Protein AF-A0A6N7L667-F1 (afdb_monomer_lite)

Radius of gyration: 13.26 Å; chains: 1; bounding box: 27×39×37 Å

Foldseek 3Di:
DPPPQDAFFQARHGLAPDPPRNADFDPQAPPRPRGGHPQLVVQNVVCVVVVHDDDHSVCPNDYPVPRPPDPPPPPPD

Secondary structure (DSSP, 8-state):
----PPBPTTTSSBS-SSTT---EEPSS-SSTT-EE-HHHHHHHHHHHHTTPPPPPGGGPSPPGGGS----------

Organism: NCBI:txid212423

Sequence (77 aa):
MTPESPTCPRCLGLLAQFDGDVGALSRVAPARRITICGVCGADESVKAAHGLTLAPPEDWPVPVESLVVWPTGVPST

Structure (mmCIF, N/CA/C/O backbone):
data_AF-A0A6N7L667-F1
#
_entry.id   AF-A0A6N7L667-F1
#
loop_
_atom_site.group_PDB
_atom_site.id
_atom_site.type_symbol
_atom_site.label_atom_id
_atom_site.label_alt_id
_atom_site.label_comp_id
_atom_site.label_asym_id
_atom_site.label_entity_id
_atom_site.label_seq_id
_atom_site.pdbx_PDB_ins_code
_atom_site.Cartn_x
_atom_site.Cartn_y
_atom_site.Cartn_z
_atom_site.occupancy
_atom_site.B_iso_or_equiv
_atom_site.auth_seq_id
_atom_site.auth_comp_id
_atom_site.auth_asym_id
_atom_site.auth_atom_id
_atom_site.pdbx_PDB_model_num
ATOM 1 N N . MET A 1 1 ? -13.866 -0.570 26.684 1.00 35.22 1 MET A N 1
ATOM 2 C CA . MET A 1 1 ? -13.278 -1.366 25.590 1.00 35.22 1 MET A CA 1
ATOM 3 C C . MET A 1 1 ? -12.792 -0.377 24.553 1.00 35.22 1 MET A C 1
ATOM 5 O O . MET A 1 1 ? -13.613 0.205 23.860 1.00 35.22 1 MET A O 1
ATOM 9 N N . THR A 1 2 ? -11.501 -0.063 24.554 1.00 40.31 2 THR A N 1
ATOM 10 C CA . THR A 1 2 ? -10.890 0.747 23.494 1.00 40.31 2 THR A CA 1
ATOM 11 C C . THR A 1 2 ? -10.963 -0.086 22.215 1.00 40.31 2 THR A C 1
ATOM 13 O O . THR A 1 2 ? -10.527 -1.236 22.265 1.00 40.31 2 THR A O 1
ATOM 16 N N . PRO A 1 3 ? -11.569 0.396 21.116 1.00 48.53 3 PRO A N 1
ATOM 17 C CA . PRO A 1 3 ? -11.519 -0.337 19.860 1.00 48.53 3 PRO A CA 1
ATOM 18 C C . PRO A 1 3 ? -10.048 -0.491 19.487 1.00 48.53 3 PRO A C 1
ATOM 20 O O . PRO A 1 3 ? -9.286 0.474 19.530 1.00 48.53 3 PRO A O 1
ATOM 23 N N . GLU A 1 4 ? -9.639 -1.721 19.218 1.00 57.66 4 GLU A N 1
ATOM 24 C CA . GLU A 1 4 ? -8.275 -2.035 18.817 1.00 57.66 4 GLU A CA 1
ATOM 25 C C . GLU A 1 4 ? -8.034 -1.284 17.508 1.00 57.66 4 GLU A C 1
ATOM 27 O O . GLU A 1 4 ? -8.690 -1.562 16.502 1.00 57.66 4 GLU A O 1
ATOM 32 N N . SER A 1 5 ? -7.206 -0.236 17.548 1.00 63.44 5 SER A N 1
ATOM 33 C CA . SER A 1 5 ? -6.962 0.598 16.375 1.00 63.44 5 SER A CA 1
ATOM 34 C C . SER A 1 5 ? -6.508 -0.303 15.225 1.00 63.44 5 SER A C 1
ATOM 36 O O . SER A 1 5 ? -5.586 -1.104 15.416 1.00 63.44 5 SER A O 1
ATOM 38 N N . PRO A 1 6 ? -7.138 -0.217 14.040 1.00 82.25 6 PRO A N 1
ATOM 39 C CA . PRO A 1 6 ? -6.799 -1.100 12.938 1.00 82.25 6 PRO A CA 1
ATOM 40 C C . PRO A 1 6 ? -5.310 -0.959 12.611 1.00 82.25 6 PRO A C 1
ATOM 42 O O . PRO A 1 6 ? -4.756 0.143 12.586 1.00 82.25 6 PRO A O 1
ATOM 45 N N . THR A 1 7 ? -4.647 -2.094 12.412 1.00 88.44 7 THR A N 1
ATOM 46 C CA . THR A 1 7 ? -3.204 -2.163 12.168 1.00 88.44 7 THR A CA 1
ATOM 47 C C . THR A 1 7 ? -2.943 -2.341 10.674 1.00 88.44 7 THR A C 1
ATOM 49 O O . THR A 1 7 ? -3.640 -3.091 9.993 1.00 88.44 7 THR A O 1
ATOM 52 N N . CYS A 1 8 ? -1.939 -1.645 10.147 1.00 89.75 8 CYS A N 1
ATOM 53 C CA . CYS A 1 8 ? -1.501 -1.754 8.763 1.00 89.75 8 CYS A CA 1
ATOM 54 C C . CYS A 1 8 ? -0.892 -3.144 8.508 1.00 89.75 8 CYS A C 1
ATOM 56 O O . CYS A 1 8 ? 0.125 -3.470 9.118 1.00 89.75 8 CYS A O 1
ATOM 58 N N . PRO A 1 9 ? -1.413 -3.942 7.562 1.00 89.38 9 PRO A N 1
ATOM 59 C CA . PRO A 1 9 ? -0.881 -5.281 7.299 1.00 89.38 9 PRO A CA 1
ATOM 60 C C . PRO A 1 9 ? 0.528 -5.259 6.687 1.00 89.38 9 PRO A C 1
ATOM 62 O O . PRO A 1 9 ? 1.257 -6.238 6.784 1.00 89.38 9 PRO A O 1
ATOM 65 N N . ARG A 1 10 ? 0.932 -4.139 6.070 1.00 88.44 10 ARG A N 1
ATOM 66 C CA . ARG A 1 10 ? 2.222 -4.006 5.381 1.00 88.44 10 ARG A CA 1
ATOM 67 C C . ARG A 1 10 ? 3.394 -3.710 6.316 1.00 88.44 10 ARG A C 1
ATOM 69 O O . ARG A 1 10 ? 4.499 -4.158 6.041 1.00 88.44 10 ARG A O 1
ATOM 76 N N . CYS A 1 11 ? 3.172 -2.945 7.385 1.00 89.44 11 CYS A N 1
ATOM 77 C CA . CYS A 1 11 ? 4.236 -2.517 8.306 1.00 89.44 11 CYS A CA 1
ATOM 78 C C . CYS A 1 11 ? 3.924 -2.737 9.789 1.00 89.44 11 CYS A C 1
ATOM 80 O O . CYS A 1 11 ? 4.724 -2.355 10.636 1.00 89.44 11 CYS A O 1
ATOM 82 N N . LEU A 1 12 ? 2.749 -3.284 10.110 1.00 89.19 12 LEU A N 1
ATOM 83 C CA . LEU A 1 12 ? 2.234 -3.457 11.471 1.00 89.19 12 LEU A CA 1
ATOM 84 C C . LEU A 1 12 ? 2.084 -2.157 12.289 1.00 89.19 12 LEU A C 1
ATOM 86 O O . LEU A 1 12 ? 1.860 -2.202 13.494 1.00 89.19 12 LEU A O 1
ATOM 90 N N . GLY A 1 13 ? 2.185 -0.989 11.648 1.00 87.44 13 GLY A N 1
ATOM 91 C CA . GLY A 1 13 ? 1.927 0.311 12.271 1.00 87.44 13 GLY A CA 1
ATOM 92 C C . GLY A 1 13 ? 0.437 0.652 12.343 1.00 87.44 13 GLY A C 1
ATOM 93 O O . GLY A 1 13 ? -0.409 -0.077 11.831 1.00 87.44 13 GLY A O 1
ATOM 94 N N . LEU A 1 14 ? 0.105 1.803 12.928 1.00 88.38 14 LEU A N 1
ATOM 95 C CA . LEU A 1 14 ? -1.272 2.307 12.951 1.00 88.38 14 LEU A CA 1
ATOM 96 C C . LEU A 1 14 ? -1.786 2.549 11.526 1.00 88.38 14 LEU A C 1
ATOM 98 O O . LEU A 1 14 ? -1.105 3.186 10.717 1.00 88.38 14 LEU A O 1
ATOM 102 N N . LEU A 1 15 ? -2.979 2.037 11.216 1.00 87.44 15 LEU A N 1
ATOM 103 C CA . LEU A 1 15 ? -3.611 2.227 9.909 1.00 87.44 15 LEU A CA 1
ATOM 104 C C . LEU A 1 15 ? -4.101 3.670 9.721 1.00 87.44 15 LEU A C 1
ATOM 106 O O . LEU A 1 15 ? -3.936 4.213 8.633 1.00 87.44 15 LEU A O 1
ATOM 110 N N . ALA A 1 16 ? -4.626 4.278 10.787 1.00 83.31 16 ALA A N 1
ATOM 111 C CA . ALA A 1 16 ? -5.065 5.669 10.844 1.00 83.31 16 ALA A CA 1
ATOM 112 C C . ALA A 1 16 ? -4.092 6.492 11.700 1.00 83.31 16 ALA A C 1
ATOM 114 O O . ALA A 1 16 ? -3.823 6.132 12.850 1.00 83.31 16 ALA A O 1
ATOM 115 N N . GLN A 1 17 ? -3.552 7.580 11.149 1.00 76.00 17 GLN A N 1
ATOM 116 C CA . GLN A 1 17 ? -2.608 8.451 11.865 1.00 76.00 17 GLN A CA 1
ATOM 117 C C . GLN A 1 17 ? -3.292 9.606 12.605 1.00 76.00 17 GLN A C 1
ATOM 119 O O . GLN A 1 17 ? -2.731 10.150 13.555 1.00 76.00 17 GLN A O 1
ATOM 124 N N . PHE A 1 18 ? -4.495 9.979 12.177 1.00 80.31 18 PHE A N 1
ATOM 125 C CA . PHE A 1 18 ? -5.308 11.044 12.756 1.00 80.31 18 PHE A CA 1
ATOM 126 C C . PHE A 1 18 ? -6.793 10.677 12.673 1.00 80.31 18 PHE A C 1
ATOM 128 O O . PHE A 1 18 ? -7.179 9.752 11.959 1.00 80.31 18 PHE A O 1
ATOM 135 N N . ASP A 1 19 ? -7.631 11.386 13.427 1.00 79.19 19 ASP A N 1
ATOM 136 C CA . ASP A 1 19 ? -9.068 11.119 13.448 1.00 79.19 19 ASP A CA 1
ATOM 137 C C . ASP A 1 19 ? -9.700 11.384 12.070 1.00 79.19 19 ASP A C 1
ATOM 139 O O . ASP A 1 19 ? -9.461 12.423 11.452 1.00 79.19 19 ASP A O 1
ATOM 143 N N . GLY A 1 20 ? -10.466 10.417 11.564 1.00 78.06 20 GLY A N 1
ATOM 144 C CA . GLY A 1 20 ? -11.008 10.427 10.200 1.00 78.06 20 GLY A CA 1
ATOM 145 C C . GLY A 1 20 ? -10.061 9.931 9.095 1.00 78.06 20 GLY A C 1
ATOM 146 O O . GLY A 1 20 ? -10.496 9.831 7.946 1.00 78.06 20 GLY A O 1
ATOM 147 N N . ASP A 1 21 ? -8.805 9.583 9.403 1.00 82.31 21 ASP A N 1
ATOM 148 C CA . ASP A 1 21 ? -7.906 8.924 8.447 1.00 82.31 21 ASP A CA 1
ATOM 149 C C . ASP A 1 21 ? -8.380 7.490 8.165 1.00 82.31 21 ASP A C 1
ATOM 151 O O . ASP A 1 21 ? -8.500 6.662 9.069 1.00 82.31 21 ASP A O 1
ATOM 155 N N . VAL A 1 22 ? -8.645 7.187 6.895 1.00 80.06 22 VAL A N 1
ATOM 156 C CA . VAL A 1 22 ? -9.065 5.852 6.443 1.00 80.06 22 VAL A CA 1
ATOM 157 C C . VAL A 1 22 ? -7.900 5.011 5.920 1.00 80.06 22 VAL A C 1
ATOM 159 O O . VAL A 1 22 ? -8.122 3.867 5.532 1.00 80.06 22 VAL A O 1
ATOM 162 N N . GLY A 1 23 ? -6.676 5.547 5.898 1.00 87.00 23 GLY A N 1
ATOM 163 C CA . GLY A 1 23 ? -5.515 4.916 5.277 1.00 87.00 23 GLY A CA 1
ATOM 164 C C . GLY A 1 23 ? -5.516 5.004 3.744 1.00 87.00 23 GLY A C 1
ATOM 165 O O . GLY A 1 2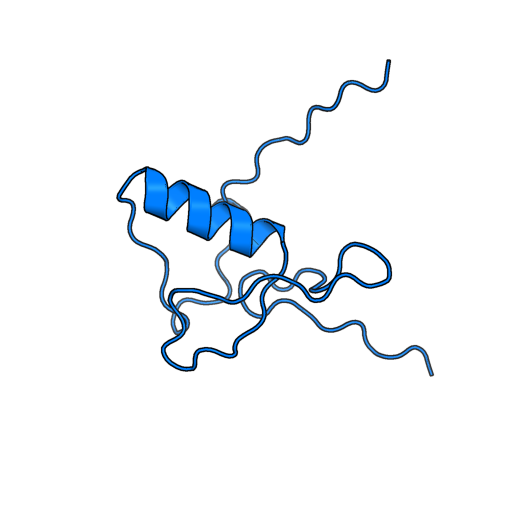3 ? -6.395 5.588 3.109 1.00 87.00 23 GLY A O 1
ATOM 166 N N . ALA A 1 24 ? -4.499 4.408 3.125 1.00 89.06 24 ALA A N 1
ATOM 167 C CA . ALA A 1 24 ? -4.344 4.302 1.678 1.00 89.06 24 ALA A CA 1
ATOM 168 C C . ALA A 1 24 ? -4.736 2.903 1.178 1.00 89.06 24 ALA A C 1
ATOM 170 O O . ALA A 1 24 ? -4.605 1.913 1.893 1.00 89.06 24 ALA A O 1
ATOM 171 N N . LEU A 1 25 ? -5.186 2.794 -0.073 1.00 89.25 25 LEU A N 1
ATOM 172 C CA . LEU A 1 25 ? -5.410 1.496 -0.713 1.00 89.25 25 LEU A CA 1
ATOM 173 C C . LEU A 1 25 ? -4.110 0.990 -1.330 1.00 89.25 25 LEU A C 1
ATOM 175 O O . LEU A 1 25 ? -3.480 1.710 -2.108 1.00 89.25 25 LEU A O 1
ATOM 179 N N . SER A 1 26 ? -3.741 -0.255 -1.029 1.00 87.00 26 SER A N 1
ATOM 180 C CA . SER A 1 26 ? -2.587 -0.865 -1.683 1.00 87.00 26 SER A CA 1
ATOM 181 C C . SER A 1 26 ? -2.850 -1.090 -3.168 1.00 87.00 26 SER A C 1
ATOM 183 O O . SER A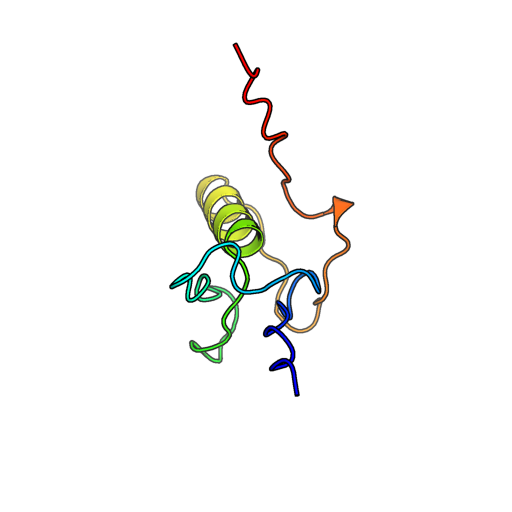 1 26 ? -3.872 -1.659 -3.565 1.00 87.00 26 SER A O 1
ATOM 185 N N . ARG A 1 27 ? -1.893 -0.669 -3.992 1.00 83.44 27 ARG A N 1
ATOM 186 C CA . ARG A 1 27 ? -1.932 -0.804 -5.453 1.00 83.44 27 ARG A CA 1
ATOM 187 C C . ARG A 1 27 ? -1.441 -2.172 -5.924 1.00 83.44 27 ARG A C 1
ATOM 189 O O . ARG A 1 27 ? -1.738 -2.551 -7.054 1.00 83.44 27 ARG A O 1
ATOM 196 N N . VAL A 1 28 ? -0.711 -2.899 -5.074 1.00 84.75 28 VAL A N 1
ATOM 197 C CA . VAL A 1 28 ? -0.165 -4.235 -5.375 1.00 84.75 28 VAL A CA 1
ATOM 198 C C . VAL A 1 28 ? -1.009 -5.382 -4.860 1.00 84.75 28 VAL A C 1
ATOM 200 O O . VAL A 1 28 ? -0.804 -6.514 -5.282 1.00 84.75 28 VAL A O 1
ATOM 203 N N . ALA A 1 29 ? -1.969 -5.112 -3.979 1.00 78.69 29 ALA A N 1
ATOM 204 C CA . ALA A 1 29 ? -2.908 -6.122 -3.536 1.00 78.69 29 ALA A CA 1
ATOM 205 C C . ALA A 1 29 ? -3.938 -6.422 -4.644 1.00 78.69 29 ALA A C 1
ATOM 207 O O . ALA A 1 29 ? -4.782 -5.569 -4.936 1.00 78.69 29 ALA A O 1
ATOM 208 N N . PRO A 1 30 ? -3.935 -7.627 -5.258 1.00 63.78 30 PRO A N 1
ATOM 209 C CA . PRO A 1 30 ? -4.926 -7.985 -6.278 1.00 63.78 30 PRO A CA 1
ATOM 210 C C . PRO A 1 30 ? -6.353 -7.963 -5.708 1.00 63.78 30 PRO A C 1
ATOM 212 O O . PRO A 1 30 ? -7.308 -7.610 -6.404 1.00 63.78 30 PRO A O 1
ATOM 215 N N . ALA A 1 31 ? -6.494 -8.229 -4.405 1.00 65.31 31 ALA A N 1
ATOM 216 C CA . ALA A 1 31 ? -7.653 -7.810 -3.635 1.00 65.31 31 ALA A CA 1
ATOM 217 C C . ALA A 1 31 ? -7.599 -6.281 -3.468 1.00 65.31 31 ALA A C 1
ATOM 219 O O . ALA A 1 31 ? -7.009 -5.784 -2.513 1.00 65.31 31 ALA A O 1
ATOM 220 N N . ARG A 1 32 ? -8.219 -5.536 -4.396 1.00 55.69 32 ARG A N 1
ATOM 221 C CA . ARG A 1 32 ? -8.273 -4.053 -4.478 1.00 55.69 32 ARG A CA 1
ATOM 222 C C . ARG A 1 32 ? -8.921 -3.331 -3.271 1.00 55.69 32 ARG A C 1
ATOM 224 O O . ARG A 1 32 ? -9.552 -2.290 -3.434 1.00 55.69 32 ARG A O 1
ATOM 231 N N . ARG A 1 33 ? -8.863 -3.910 -2.074 1.00 71.00 33 ARG A N 1
ATOM 232 C CA . ARG A 1 33 ? -9.490 -3.442 -0.832 1.00 71.00 33 ARG A CA 1
ATOM 233 C C . ARG A 1 33 ? -8.617 -3.688 0.402 1.00 71.00 33 ARG A C 1
ATOM 235 O O . ARG A 1 33 ? -9.132 -3.617 1.512 1.00 71.00 33 ARG A O 1
ATOM 242 N N . ILE A 1 34 ? -7.327 -4.001 0.235 1.00 87.12 34 ILE A N 1
ATOM 243 C CA . ILE A 1 34 ? -6.408 -4.008 1.378 1.00 87.12 34 ILE A CA 1
ATOM 244 C C . ILE A 1 34 ? -6.023 -2.563 1.687 1.00 87.12 34 ILE A C 1
ATOM 246 O O . ILE A 1 34 ? -5.342 -1.902 0.899 1.00 87.12 34 ILE A O 1
ATOM 250 N N . THR A 1 35 ? -6.479 -2.092 2.841 1.00 90.25 35 THR A N 1
ATOM 251 C CA . THR A 1 35 ? -6.123 -0.785 3.384 1.00 90.25 35 THR A CA 1
ATOM 252 C C . THR A 1 35 ? -4.793 -0.871 4.134 1.00 90.25 35 THR A C 1
ATOM 254 O O . THR A 1 35 ? -4.579 -1.768 4.949 1.00 90.25 35 THR A O 1
ATOM 257 N N . ILE A 1 36 ? -3.897 0.067 3.851 1.00 90.31 36 ILE A N 1
ATOM 258 C CA . ILE A 1 36 ? -2.567 0.235 4.448 1.00 90.31 36 ILE A CA 1
ATOM 259 C C . ILE A 1 36 ? -2.451 1.642 5.048 1.00 90.31 36 ILE A C 1
ATOM 261 O O . ILE A 1 36 ? -3.235 2.527 4.723 1.00 90.31 36 ILE A O 1
ATOM 265 N N . CYS A 1 37 ? -1.473 1.883 5.920 1.00 91.38 37 CYS A N 1
ATOM 266 C CA . CYS A 1 37 ? -1.256 3.223 6.472 1.00 91.38 37 CYS A CA 1
ATOM 267 C C . CYS A 1 37 ? -0.747 4.215 5.409 1.00 91.38 37 CYS A C 1
ATOM 269 O O . CYS A 1 37 ? -0.177 3.817 4.386 1.00 91.38 37 CYS A O 1
ATOM 271 N N . GLY A 1 38 ? -0.878 5.517 5.686 1.00 89.19 38 GLY A N 1
ATOM 272 C CA . GLY A 1 38 ? -0.418 6.586 4.791 1.00 89.19 38 GLY A CA 1
ATOM 273 C C . GLY A 1 38 ? 1.070 6.501 4.424 1.00 89.19 38 GLY A C 1
ATOM 274 O O . GLY A 1 38 ? 1.424 6.706 3.266 1.00 89.19 38 GLY A O 1
ATOM 275 N N . VAL A 1 39 ? 1.939 6.098 5.361 1.00 89.12 39 VAL A N 1
ATOM 276 C CA . VAL A 1 39 ? 3.384 5.905 5.103 1.00 89.12 39 VAL A CA 1
ATOM 277 C C . VAL A 1 39 ? 3.618 4.811 4.065 1.00 89.12 39 VAL A C 1
ATOM 279 O O . VAL A 1 39 ? 4.384 4.992 3.122 1.00 89.12 39 VAL A O 1
ATOM 282 N N . CYS A 1 40 ? 2.920 3.684 4.201 1.00 89.38 40 CYS A N 1
ATOM 283 C CA . CYS A 1 40 ? 2.990 2.599 3.231 1.00 89.38 40 CYS A CA 1
ATOM 284 C C . CYS A 1 40 ? 2.434 3.031 1.867 1.00 89.38 40 CYS A C 1
ATOM 286 O O . CYS A 1 40 ? 3.027 2.697 0.844 1.00 89.38 40 CYS A O 1
ATOM 288 N N . GLY A 1 41 ? 1.336 3.792 1.831 1.00 90.25 41 GLY A N 1
ATOM 289 C CA . GLY A 1 41 ? 0.789 4.333 0.581 1.00 90.25 41 GLY A CA 1
ATOM 290 C C . GLY A 1 41 ? 1.736 5.319 -0.117 1.00 90.25 41 GLY A C 1
ATOM 291 O O . GLY A 1 41 ? 1.874 5.296 -1.344 1.00 90.25 41 GLY A O 1
ATOM 292 N N . ALA A 1 42 ? 2.437 6.151 0.655 1.00 89.56 42 ALA A N 1
ATOM 293 C CA . ALA A 1 42 ? 3.460 7.059 0.145 1.00 89.56 42 ALA A CA 1
ATOM 294 C C . ALA A 1 42 ? 4.671 6.291 -0.407 1.00 89.56 42 ALA A C 1
ATOM 296 O O . ALA A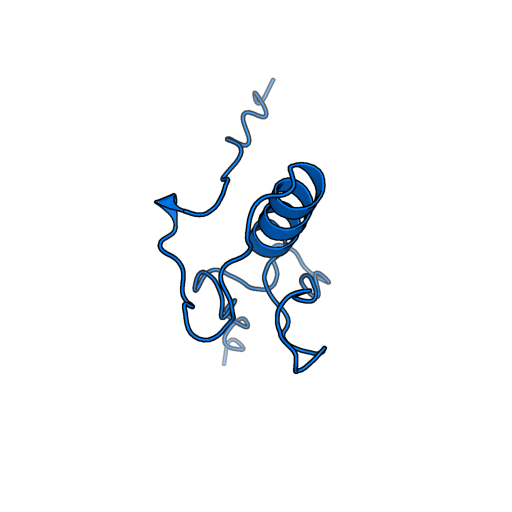 1 42 ? 5.104 6.575 -1.523 1.00 89.56 42 ALA A O 1
ATOM 297 N N . ASP A 1 43 ? 5.159 5.274 0.311 1.00 89.56 43 ASP A N 1
ATOM 298 C CA . ASP A 1 43 ? 6.230 4.386 -0.162 1.00 89.56 43 ASP A CA 1
ATOM 299 C C . ASP A 1 43 ? 5.861 3.713 -1.493 1.00 89.56 43 ASP A C 1
ATOM 301 O O . ASP A 1 43 ? 6.672 3.717 -2.420 1.00 89.56 43 ASP A O 1
ATOM 305 N N . GLU A 1 44 ? 4.624 3.208 -1.633 1.00 90.00 44 GLU A N 1
ATOM 306 C CA . GLU A 1 44 ? 4.163 2.646 -2.911 1.00 90.00 44 GLU A CA 1
ATOM 307 C C . GLU A 1 44 ? 4.179 3.690 -4.035 1.00 90.00 44 GLU A C 1
ATOM 309 O O . GLU A 1 44 ? 4.603 3.405 -5.155 1.00 90.00 44 GLU A O 1
ATOM 314 N N . SER A 1 45 ? 3.730 4.911 -3.736 1.00 88.88 45 SER A N 1
ATOM 315 C CA . SER A 1 45 ? 3.646 6.002 -4.712 1.00 88.88 45 SER A CA 1
ATOM 316 C C . SER A 1 45 ? 5.025 6.465 -5.183 1.00 88.88 45 SER A C 1
ATOM 318 O O . SER A 1 45 ? 5.227 6.656 -6.383 1.00 88.88 45 SER A O 1
ATOM 320 N N . VAL A 1 46 ? 5.984 6.590 -4.261 1.00 89.31 46 VAL A N 1
ATOM 321 C CA . VAL A 1 46 ? 7.376 6.943 -4.569 1.00 89.31 46 VAL A CA 1
ATOM 322 C C . VAL A 1 46 ? 8.032 5.835 -5.388 1.00 89.31 46 VAL A C 1
ATOM 324 O O . VAL A 1 46 ? 8.554 6.103 -6.468 1.00 89.31 46 VAL A O 1
ATOM 327 N N . LYS A 1 47 ? 7.961 4.575 -4.942 1.00 88.75 47 LYS A N 1
ATOM 328 C CA . LYS A 1 47 ? 8.545 3.445 -5.684 1.00 88.75 47 LYS A CA 1
ATOM 329 C C . LYS A 1 47 ? 7.964 3.331 -7.095 1.00 88.75 47 LYS A C 1
ATOM 331 O O . LYS A 1 47 ? 8.729 3.182 -8.044 1.00 88.75 47 LYS A O 1
ATOM 336 N N . ALA A 1 48 ? 6.652 3.513 -7.254 1.00 87.06 48 ALA A N 1
ATOM 337 C CA . ALA A 1 48 ? 6.015 3.541 -8.569 1.00 87.06 48 ALA A CA 1
ATOM 338 C C . ALA A 1 48 ? 6.540 4.685 -9.458 1.00 87.06 48 ALA A C 1
ATOM 340 O O . ALA A 1 48 ? 6.824 4.456 -10.633 1.00 87.06 48 ALA A O 1
ATOM 341 N N . ALA A 1 49 ? 6.712 5.895 -8.913 1.00 89.12 49 ALA A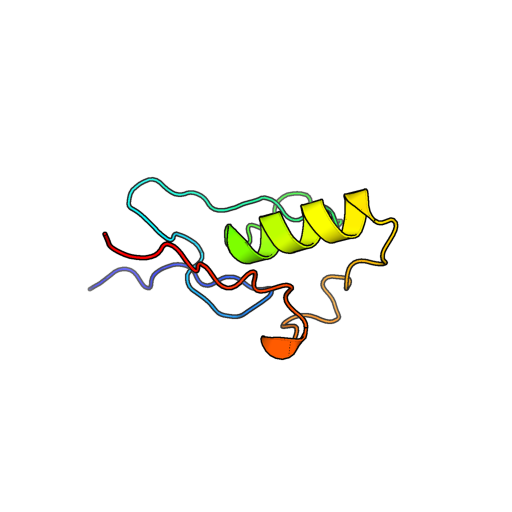 N 1
ATOM 342 C CA . ALA A 1 49 ? 7.255 7.037 -9.657 1.00 89.12 49 ALA A CA 1
ATOM 343 C C . ALA A 1 49 ? 8.711 6.821 -10.112 1.00 89.12 49 ALA A C 1
ATOM 345 O O . ALA A 1 49 ? 9.114 7.333 -11.154 1.00 89.12 49 ALA A O 1
ATOM 346 N N . HIS A 1 50 ? 9.483 6.032 -9.361 1.00 90.88 50 HIS A N 1
ATOM 347 C CA . HIS A 1 50 ? 10.873 5.688 -9.670 1.00 90.88 50 HIS A CA 1
ATOM 348 C C . HIS A 1 50 ? 11.037 4.366 -10.445 1.00 90.88 50 HIS A C 1
ATOM 350 O O . HIS A 1 50 ? 12.166 3.936 -10.672 1.00 90.88 50 HIS A O 1
ATOM 356 N N . GLY A 1 51 ? 9.942 3.711 -10.852 1.00 89.44 51 GLY A N 1
ATOM 357 C CA . GLY A 1 51 ? 9.995 2.427 -11.563 1.00 89.44 51 GLY A CA 1
ATOM 358 C C . GLY A 1 51 ? 10.542 1.267 -10.722 1.00 89.44 51 GLY A C 1
ATOM 359 O O . GLY A 1 51 ? 11.042 0.290 -11.274 1.00 89.44 51 GLY A O 1
ATOM 360 N N . LEU A 1 52 ? 10.477 1.376 -9.393 1.00 88.50 52 LEU A N 1
ATOM 361 C CA . LEU A 1 52 ? 10.919 0.341 -8.464 1.00 88.50 52 LEU A CA 1
ATOM 362 C C . LEU A 1 52 ? 9.824 -0.706 -8.247 1.00 88.50 52 LEU A C 1
ATOM 364 O O . LEU A 1 52 ? 8.634 -0.389 -8.178 1.00 88.50 52 LEU A O 1
ATOM 368 N N . THR A 1 53 ? 10.245 -1.957 -8.070 1.00 86.19 53 THR A N 1
ATOM 369 C CA . THR A 1 53 ? 9.342 -3.062 -7.742 1.00 86.19 53 THR A CA 1
ATOM 370 C C . THR A 1 53 ? 8.779 -2.887 -6.336 1.00 86.19 53 THR A C 1
ATOM 372 O O . THR A 1 53 ? 9.505 -2.678 -5.362 1.00 86.19 53 THR A O 1
ATOM 375 N N . LEU A 1 54 ? 7.460 -2.987 -6.234 1.00 85.81 54 LEU A N 1
ATOM 376 C CA . LEU A 1 54 ? 6.741 -3.004 -4.971 1.00 85.81 54 LEU A CA 1
ATOM 377 C C . LEU A 1 54 ? 6.702 -4.433 -4.424 1.00 85.81 54 LEU A C 1
ATOM 379 O O . LEU A 1 54 ? 6.459 -5.371 -5.178 1.00 85.81 54 LEU A O 1
ATOM 383 N N . ALA A 1 55 ? 6.922 -4.586 -3.117 1.00 84.50 55 ALA A N 1
ATOM 384 C CA . ALA A 1 55 ? 6.811 -5.880 -2.452 1.00 84.50 55 ALA A CA 1
ATOM 385 C C . ALA A 1 55 ? 5.352 -6.372 -2.520 1.00 84.50 55 A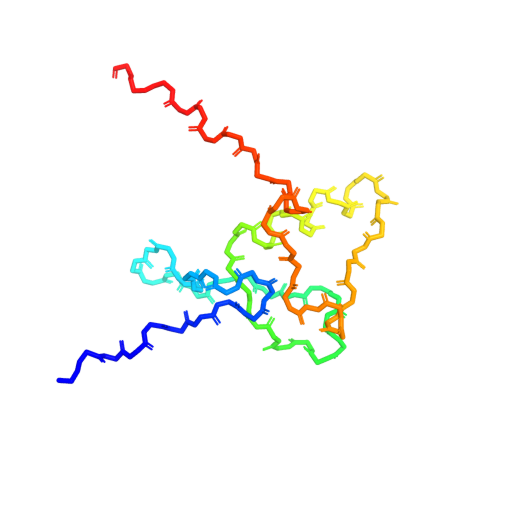LA A C 1
ATOM 387 O O . ALA A 1 55 ? 4.467 -5.635 -2.059 1.00 84.50 55 ALA A O 1
ATOM 388 N N . PRO A 1 56 ? 5.085 -7.560 -3.086 1.00 85.75 56 PRO A N 1
ATOM 389 C CA . PRO A 1 56 ? 3.744 -8.117 -3.146 1.00 85.75 56 PRO A CA 1
ATOM 390 C C . PRO A 1 56 ? 3.215 -8.448 -1.738 1.00 85.75 56 PRO A C 1
ATOM 392 O O . PRO A 1 56 ? 4.002 -8.565 -0.796 1.00 85.75 56 PRO A O 1
ATOM 395 N N . PRO A 1 57 ? 1.889 -8.590 -1.560 1.00 85.75 57 PRO A N 1
ATOM 396 C CA . PRO A 1 57 ? 1.297 -8.851 -0.248 1.00 85.75 57 PRO A CA 1
ATOM 397 C C . PRO A 1 57 ? 1.786 -10.131 0.438 1.00 85.75 57 PRO A C 1
ATOM 399 O O . PRO A 1 57 ? 1.758 -10.182 1.665 1.00 85.75 57 PRO A O 1
ATOM 402 N N . GLU A 1 58 ? 2.224 -11.153 -0.309 1.00 86.44 58 GLU A N 1
ATOM 403 C CA . GLU A 1 58 ? 2.833 -12.356 0.283 1.00 86.44 58 GLU A CA 1
ATOM 404 C C . GLU A 1 58 ? 4.150 -12.087 1.028 1.00 86.44 58 GLU A C 1
ATOM 406 O O . GLU A 1 58 ? 4.497 -12.847 1.928 1.00 86.44 58 GLU A O 1
ATOM 411 N N . ASP A 1 59 ? 4.837 -10.987 0.706 1.00 87.06 59 ASP A N 1
ATOM 412 C CA . ASP A 1 59 ? 6.102 -10.583 1.331 1.00 87.06 59 ASP A CA 1
ATOM 413 C C . ASP A 1 59 ? 5.891 -9.601 2.496 1.00 87.06 59 ASP A C 1
ATOM 415 O O . ASP A 1 59 ? 6.837 -8.986 2.996 1.00 87.06 59 ASP A O 1
ATOM 419 N N . TRP A 1 60 ? 4.641 -9.386 2.913 1.00 87.00 60 TRP A N 1
ATOM 420 C CA . TRP A 1 60 ? 4.311 -8.512 4.031 1.00 87.00 60 TRP A CA 1
ATOM 421 C C . TRP A 1 60 ? 4.225 -9.296 5.351 1.00 87.00 60 TRP A C 1
ATOM 423 O O . TRP A 1 60 ? 3.768 -10.439 5.360 1.00 87.00 60 TRP A O 1
ATOM 433 N N . PRO A 1 61 ? 4.582 -8.679 6.493 1.00 88.25 61 PRO A N 1
ATOM 434 C CA . PRO A 1 61 ? 5.025 -7.294 6.643 1.00 88.25 61 PRO A CA 1
ATOM 435 C C . PRO A 1 61 ? 6.465 -7.082 6.162 1.00 88.25 61 PRO A C 1
ATOM 437 O O . PRO A 1 61 ? 7.350 -7.891 6.431 1.00 88.25 61 PRO A O 1
ATOM 440 N N . VAL A 1 62 ? 6.711 -5.957 5.489 1.00 77.06 62 VAL A N 1
ATOM 441 C CA . VAL A 1 62 ? 8.077 -5.571 5.122 1.00 77.06 62 VAL A CA 1
ATOM 442 C C . VAL A 1 62 ? 8.782 -4.973 6.344 1.00 77.06 62 VAL A C 1
ATOM 444 O O . VAL A 1 62 ? 8.150 -4.215 7.089 1.00 77.06 62 VAL A O 1
ATOM 447 N N . PRO A 1 63 ? 10.074 -5.275 6.573 1.00 68.19 63 PRO A N 1
ATOM 448 C CA . PRO A 1 63 ? 10.826 -4.647 7.651 1.00 68.19 63 PRO A CA 1
ATOM 449 C C . PRO A 1 63 ? 10.790 -3.125 7.487 1.00 68.19 63 PRO A C 1
ATOM 451 O O . PRO A 1 63 ? 10.874 -2.609 6.370 1.00 68.19 63 PRO A O 1
ATOM 454 N N . VAL A 1 64 ? 10.636 -2.401 8.596 1.00 61.00 64 VAL A N 1
ATOM 455 C CA . VAL A 1 64 ? 10.491 -0.935 8.610 1.00 61.00 64 VAL A CA 1
ATOM 456 C C . VAL A 1 64 ? 11.667 -0.229 7.931 1.00 61.00 64 VAL A C 1
ATOM 458 O O . VAL A 1 64 ? 11.442 0.778 7.266 1.00 61.00 64 VAL A O 1
ATOM 461 N N . GLU A 1 65 ? 12.882 -0.789 7.978 1.00 62.78 65 GLU A N 1
ATOM 462 C CA . GLU A 1 65 ? 14.040 -0.289 7.216 1.00 62.78 65 GLU A CA 1
ATOM 463 C C . GLU A 1 65 ? 13.878 -0.344 5.683 1.00 62.78 65 GLU A C 1
ATOM 465 O O . GLU A 1 65 ? 14.602 0.340 4.966 1.00 62.78 65 GLU A O 1
ATOM 470 N N . SER A 1 66 ? 12.944 -1.144 5.160 1.00 60.91 66 SER A N 1
ATOM 471 C CA . SER A 1 66 ? 12.633 -1.238 3.720 1.00 60.91 66 SER A CA 1
ATOM 472 C C . SER A 1 66 ? 11.510 -0.297 3.269 1.00 60.91 66 SER A C 1
ATOM 474 O O . SER A 1 66 ? 11.213 -0.202 2.067 1.00 60.91 66 SER A O 1
ATOM 476 N N . LEU A 1 67 ? 10.866 0.391 4.216 1.00 60.09 67 LEU A N 1
ATOM 477 C CA . LEU A 1 67 ? 9.995 1.517 3.912 1.00 60.09 67 LEU A CA 1
ATOM 478 C C . LEU A 1 67 ? 10.885 2.725 3.647 1.00 60.09 67 LEU A C 1
ATOM 480 O O . LEU A 1 67 ? 11.788 3.019 4.429 1.00 60.09 67 LEU A O 1
ATOM 484 N N . VAL A 1 68 ? 10.625 3.455 2.564 1.00 59.06 68 VAL A N 1
ATOM 485 C CA . VAL A 1 68 ? 11.219 4.779 2.371 1.00 59.06 68 VAL A CA 1
ATOM 486 C C . VAL A 1 68 ? 10.576 5.717 3.392 1.00 59.06 68 VAL A C 1
ATOM 488 O O . VAL A 1 68 ? 9.614 6.431 3.109 1.00 59.06 68 VAL A O 1
ATOM 491 N N . VAL A 1 69 ? 11.081 5.672 4.623 1.00 55.72 69 VAL A N 1
ATOM 492 C C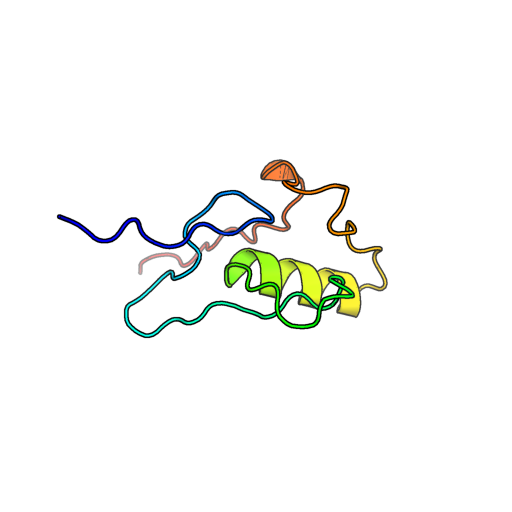A . VAL A 1 69 ? 10.762 6.645 5.656 1.00 55.72 69 VAL A CA 1
ATOM 493 C C . VAL A 1 69 ? 11.545 7.891 5.281 1.00 55.72 69 VAL A C 1
ATOM 495 O O . VAL A 1 69 ? 12.740 7.999 5.548 1.00 55.72 69 VAL A O 1
ATOM 498 N N . TRP A 1 70 ? 10.892 8.834 4.605 1.00 47.69 70 TRP A N 1
ATOM 499 C CA . TRP A 1 70 ? 11.434 10.184 4.582 1.00 47.69 70 TRP A CA 1
ATOM 500 C C . TRP A 1 70 ? 11.532 10.622 6.043 1.00 47.69 70 TRP A C 1
ATOM 502 O O . TRP A 1 70 ? 10.522 10.528 6.749 1.00 47.69 70 TRP A O 1
ATOM 512 N N . PRO A 1 71 ? 12.704 11.064 6.536 1.00 46.59 71 PRO A N 1
ATOM 513 C CA . PRO A 1 71 ? 12.731 11.726 7.819 1.00 46.59 71 PRO A CA 1
ATOM 514 C C . PRO A 1 71 ? 11.763 12.893 7.674 1.00 46.59 71 PRO A C 1
ATOM 516 O O . PRO A 1 71 ? 11.970 13.780 6.844 1.00 46.59 71 PRO A O 1
ATOM 519 N N . THR A 1 72 ? 10.683 12.891 8.449 1.00 48.78 72 THR A N 1
ATOM 520 C CA . THR A 1 72 ? 9.917 14.104 8.705 1.00 48.78 72 THR A CA 1
ATOM 521 C C . THR A 1 72 ? 10.816 15.013 9.536 1.00 48.78 72 THR A C 1
ATOM 523 O O . THR A 1 72 ? 10.592 15.235 10.721 1.00 48.78 72 THR A O 1
ATOM 526 N N . GLY A 1 73 ? 11.887 15.508 8.918 1.00 45.19 73 GLY A N 1
ATOM 527 C CA . GLY A 1 73 ? 12.592 16.697 9.335 1.00 45.19 73 GLY A CA 1
ATOM 528 C C . GLY A 1 73 ? 11.692 17.869 8.996 1.00 45.19 73 GLY A C 1
ATOM 529 O O . GLY A 1 73 ? 11.962 18.611 8.059 1.00 45.19 73 GLY A O 1
ATOM 530 N N . VAL A 1 74 ? 10.588 17.994 9.728 1.00 50.66 74 VAL A N 1
ATOM 531 C CA . VAL A 1 74 ? 9.980 19.298 9.939 1.00 50.66 74 VAL A CA 1
ATOM 532 C C . VAL A 1 74 ? 10.818 19.894 11.068 1.00 50.66 74 VAL A C 1
ATOM 534 O O . VAL A 1 74 ? 10.715 19.408 12.195 1.00 50.66 74 VAL A O 1
ATOM 537 N N . PRO A 1 75 ? 11.731 20.849 10.815 1.00 42.66 75 PRO A N 1
ATOM 538 C CA . PRO A 1 75 ? 12.306 21.597 11.915 1.00 42.66 75 PRO A CA 1
ATOM 539 C C . PRO A 1 75 ? 11.154 22.358 12.571 1.00 42.66 75 PRO A C 1
ATOM 541 O O . PRO A 1 75 ? 10.559 23.241 11.954 1.00 42.66 75 PRO A O 1
ATOM 544 N N . SER A 1 76 ? 10.813 21.987 13.804 1.00 45.34 76 SER A N 1
ATOM 545 C CA . SER A 1 76 ? 10.034 22.854 14.682 1.00 45.34 76 SER A CA 1
ATOM 546 C C . SER A 1 76 ? 10.818 24.157 14.815 1.00 45.34 76 SER A C 1
ATOM 548 O O . SER A 1 76 ? 11.862 24.181 15.466 1.00 45.34 76 SER A O 1
ATOM 550 N N . THR A 1 77 ? 10.366 25.188 14.106 1.00 56.38 77 THR A N 1
ATOM 551 C CA . THR A 1 77 ? 10.816 26.570 14.290 1.00 56.38 77 THR A CA 1
ATOM 552 C C . THR A 1 77 ? 9.818 27.265 15.195 1.00 56.38 77 THR A C 1
ATOM 554 O O . THR A 1 77 ? 8.606 27.013 15.002 1.00 56.38 77 THR A O 1
#

pLDDT: mean 76.65, std 15.98, range [35.22, 91.38]